Protein AF-A7SZL7-F1 (afdb_monomer_lite)

pLDDT: mean 91.7, std 5.08, range [58.91, 96.12]

Radius of gyration: 11.16 Å; chains: 1; bounding box: 24×16×24 Å

Secondary structure (DSSP, 8-state):
-EEEEEEEEEEE-SEEEEEEEEEEEEEEEEEEEEEEEEEEEEEEEEEEEEEEEEEEEEEEEEEES-EEEEEEES-EEEE-

Sequence (80 aa):
HGHATSTAIHGHTTSTAIHGHATSLAIHHYARSTAIYGHATSTAIHSHATRIAIHGHTTSTAIHGHTTSAAIHGHAASTS

Structure (mmCIF, N/CA/C/O backbone):
data_AF-A7SZL7-F1
#
_entry.id   AF-A7SZL7-F1
#
loop_
_atom_site.group_PDB
_atom_site.id
_atom_site.type_symbol
_atom_site.label_atom_id
_atom_site.label_alt_id
_atom_site.label_comp_id
_atom_site.label_asym_id
_atom_site.label_entity_id
_atom_site.label_seq_id
_atom_site.pdbx_PDB_ins_code
_atom_site.Cartn_x
_atom_site.Cartn_y
_atom_site.Cartn_z
_atom_site.occupancy
_atom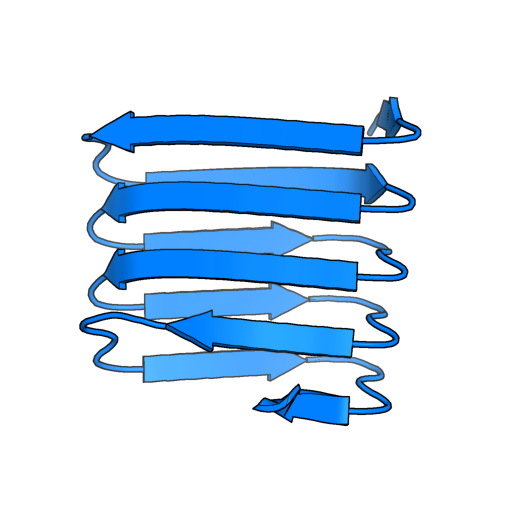_site.B_iso_or_equiv
_atom_site.auth_seq_id
_atom_site.auth_comp_id
_atom_site.auth_asym_id
_atom_site.auth_atom_id
_atom_site.pdbx_PDB_model_num
ATOM 1 N N . HIS A 1 1 ? 12.193 -7.889 5.913 1.00 58.91 1 HIS A N 1
ATOM 2 C CA . HIS A 1 1 ? 11.367 -7.320 6.990 1.00 58.91 1 HIS A CA 1
ATOM 3 C C . HIS A 1 1 ? 12.081 -6.100 7.534 1.00 58.91 1 HIS A C 1
ATOM 5 O O . HIS A 1 1 ? 13.063 -6.250 8.247 1.00 58.91 1 HIS A O 1
ATOM 11 N N . GLY A 1 2 ? 11.663 -4.917 7.088 1.00 76.75 2 GLY A N 1
ATOM 12 C CA . GLY A 1 2 ? 12.202 -3.637 7.546 1.00 76.75 2 GLY A CA 1
ATOM 13 C C . GLY A 1 2 ? 11.149 -2.863 8.331 1.00 76.75 2 GLY A C 1
ATOM 14 O O . GLY A 1 2 ? 9.951 -3.094 8.151 1.00 76.75 2 GLY A O 1
ATOM 15 N N . HIS A 1 3 ? 11.610 -1.964 9.194 1.00 89.69 3 HIS A N 1
ATOM 16 C CA . HIS A 1 3 ? 10.768 -0.988 9.871 1.00 89.69 3 HIS A CA 1
ATOM 17 C C . HIS A 1 3 ? 11.099 0.386 9.295 1.00 89.69 3 HIS A C 1
ATOM 19 O O . HIS A 1 3 ? 12.263 0.785 9.284 1.00 89.69 3 HIS A O 1
ATOM 25 N N . ALA A 1 4 ? 10.096 1.094 8.792 1.00 92.00 4 ALA A N 1
ATOM 26 C CA . ALA A 1 4 ? 10.266 2.422 8.222 1.00 92.00 4 ALA A CA 1
ATOM 27 C C . ALA A 1 4 ? 9.208 3.373 8.777 1.00 92.00 4 ALA A C 1
ATOM 29 O O . ALA A 1 4 ? 8.094 2.970 9.093 1.00 92.00 4 ALA A O 1
ATOM 30 N N . THR A 1 5 ? 9.519 4.660 8.865 1.00 95.50 5 THR A N 1
ATOM 31 C CA . THR A 1 5 ? 8.475 5.657 9.136 1.00 95.50 5 THR A CA 1
ATOM 32 C C . THR A 1 5 ? 7.608 5.855 7.893 1.00 95.50 5 THR A C 1
ATOM 34 O O . THR A 1 5 ? 6.384 5.888 7.976 1.00 95.50 5 THR A O 1
ATOM 37 N N . SER A 1 6 ? 8.236 5.939 6.720 1.00 93.94 6 SER A N 1
ATOM 38 C CA . SER A 1 6 ? 7.553 6.138 5.444 1.00 93.94 6 SER A CA 1
ATOM 39 C C . SER A 1 6 ? 8.225 5.324 4.348 1.00 93.94 6 SER A C 1
ATOM 41 O O . SER A 1 6 ? 9.449 5.191 4.331 1.00 93.94 6 SER A O 1
ATOM 43 N N . THR A 1 7 ? 7.437 4.772 3.433 1.00 93.69 7 THR A N 1
ATOM 44 C CA . THR A 1 7 ? 7.930 4.117 2.219 1.00 93.69 7 THR A CA 1
ATOM 45 C C . THR A 1 7 ? 7.147 4.637 1.026 1.00 93.69 7 THR A C 1
ATOM 47 O O . THR A 1 7 ? 5.916 4.650 1.046 1.00 93.69 7 THR A O 1
ATOM 50 N N . ALA A 1 8 ? 7.869 5.045 -0.014 1.00 93.19 8 ALA A N 1
ATOM 51 C CA . ALA A 1 8 ? 7.294 5.523 -1.260 1.00 93.19 8 ALA A CA 1
ATOM 52 C C . ALA A 1 8 ? 7.820 4.690 -2.434 1.00 93.19 8 ALA A C 1
ATOM 54 O O . ALA A 1 8 ? 9.031 4.524 -2.575 1.00 93.19 8 ALA A O 1
ATOM 55 N N . ILE A 1 9 ? 6.923 4.177 -3.278 1.00 90.75 9 ILE A N 1
ATOM 56 C CA . ILE A 1 9 ? 7.286 3.397 -4.470 1.00 90.75 9 ILE A CA 1
ATOM 57 C C . ILE A 1 9 ? 6.686 4.042 -5.712 1.00 90.75 9 ILE A C 1
ATOM 59 O O . ILE A 1 9 ? 5.481 4.278 -5.764 1.00 90.75 9 ILE A O 1
ATOM 63 N N . HIS A 1 10 ? 7.530 4.260 -6.722 1.00 93.75 10 HIS A N 1
ATOM 64 C CA . HIS A 1 10 ? 7.151 4.841 -8.006 1.00 93.75 10 HIS A CA 1
ATOM 65 C C . HIS A 1 10 ? 7.724 4.015 -9.158 1.00 93.75 10 HIS A C 1
ATOM 67 O O . HIS A 1 10 ? 8.875 3.586 -9.086 1.00 93.75 10 HIS A O 1
ATOM 73 N N . GLY A 1 11 ? 6.951 3.816 -10.228 1.00 90.50 11 GLY A N 1
ATOM 74 C CA . GLY A 1 11 ? 7.476 3.235 -11.466 1.00 90.50 11 GLY A CA 1
ATOM 75 C C . GLY A 1 11 ? 6.472 2.423 -12.279 1.00 90.50 11 GLY A C 1
ATOM 76 O O . GLY A 1 11 ? 5.266 2.451 -12.038 1.00 90.50 11 GLY A O 1
ATOM 77 N N . HIS A 1 12 ? 6.998 1.690 -13.258 1.00 93.06 12 HIS A N 1
ATOM 78 C CA . HIS A 1 12 ? 6.250 0.744 -14.079 1.00 93.06 12 HIS A CA 1
ATOM 79 C C . HIS A 1 12 ? 6.881 -0.638 -13.922 1.00 93.06 12 HIS A C 1
ATOM 81 O O . HIS A 1 12 ? 8.037 -0.845 -14.291 1.00 93.06 12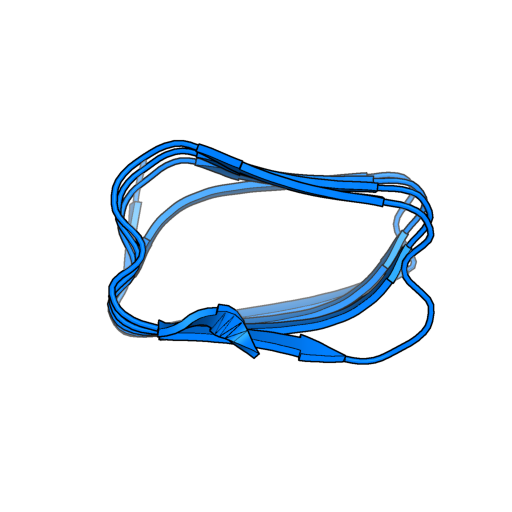 HIS A O 1
ATOM 87 N N . THR A 1 13 ? 6.142 -1.585 -13.359 1.00 89.81 13 THR A N 1
ATOM 88 C CA . THR A 1 13 ? 6.643 -2.934 -13.070 1.00 89.81 13 THR A CA 1
ATOM 89 C C . THR A 1 13 ? 5.587 -3.961 -13.435 1.00 89.81 13 THR A C 1
ATOM 91 O O . THR A 1 13 ? 4.410 -3.649 -13.532 1.00 89.81 13 THR A O 1
ATOM 94 N N . THR A 1 14 ? 5.959 -5.222 -13.633 1.00 93.12 14 THR A N 1
ATOM 95 C CA . THR A 1 14 ? 4.932 -6.267 -13.778 1.00 93.12 14 THR A CA 1
ATOM 96 C C . THR A 1 14 ? 4.260 -6.557 -12.436 1.00 93.12 14 THR A C 1
ATOM 98 O O . THR A 1 14 ? 3.051 -6.786 -12.382 1.00 93.12 14 THR A O 1
ATOM 101 N N . SER A 1 15 ? 5.035 -6.536 -11.349 1.00 92.88 15 SER A N 1
ATOM 102 C CA . SER A 1 15 ? 4.566 -6.845 -10.004 1.00 92.88 15 SER A CA 1
ATOM 103 C C . SER A 1 15 ? 5.330 -6.041 -8.959 1.00 92.88 15 SER A C 1
ATOM 105 O O . SER A 1 15 ? 6.539 -5.849 -9.084 1.00 92.88 15 SER A O 1
ATOM 107 N N . THR A 1 16 ? 4.633 -5.647 -7.897 1.00 93.06 16 THR A N 1
ATOM 108 C CA . THR A 1 16 ? 5.214 -4.990 -6.719 1.00 93.06 16 THR A CA 1
ATOM 109 C C . THR A 1 16 ? 4.871 -5.801 -5.474 1.00 93.06 16 THR A C 1
ATOM 111 O O . THR A 1 16 ? 3.706 -6.134 -5.268 1.00 93.06 16 THR A O 1
ATOM 114 N N . ALA A 1 17 ? 5.870 -6.117 -4.648 1.00 93.12 17 ALA A N 1
ATOM 115 C CA . ALA A 1 17 ? 5.681 -6.817 -3.380 1.00 93.12 17 ALA A CA 1
ATOM 116 C C . ALA A 1 17 ? 6.400 -6.076 -2.246 1.00 93.12 17 ALA A C 1
ATOM 118 O O . ALA A 1 17 ? 7.601 -5.823 -2.333 1.00 93.12 17 ALA A O 1
ATOM 119 N N . ILE A 1 18 ? 5.675 -5.740 -1.182 1.00 91.44 18 ILE A N 1
ATOM 120 C CA . ILE A 1 18 ? 6.192 -4.983 -0.034 1.00 91.44 18 ILE A CA 1
ATOM 121 C C . ILE A 1 18 ? 6.011 -5.825 1.224 1.00 91.44 18 ILE A C 1
ATOM 123 O O . ILE A 1 18 ? 4.925 -6.346 1.453 1.00 91.44 18 ILE A O 1
ATOM 127 N N . HIS A 1 19 ? 7.069 -5.951 2.029 1.00 93.81 19 HIS A N 1
ATOM 128 C CA . HIS A 1 19 ? 7.063 -6.738 3.266 1.00 93.81 19 HIS A CA 1
ATOM 129 C C . HIS A 1 19 ? 7.676 -5.948 4.428 1.00 93.81 19 HIS A C 1
ATOM 131 O O . HIS A 1 19 ? 8.885 -5.680 4.424 1.00 93.81 19 HIS A O 1
ATOM 137 N N . GLY A 1 20 ? 6.888 -5.630 5.456 1.00 92.06 20 GLY A N 1
ATOM 138 C CA . GLY A 1 20 ? 7.406 -4.986 6.665 1.00 92.06 20 GLY A CA 1
ATOM 139 C C . GLY A 1 20 ? 6.396 -4.141 7.433 1.00 92.06 20 GLY A C 1
ATOM 140 O O . GLY A 1 20 ? 5.185 -4.290 7.286 1.00 92.06 20 GLY A O 1
ATOM 141 N N . HIS A 1 21 ? 6.932 -3.254 8.267 1.00 93.12 21 HIS A N 1
ATOM 142 C CA . HIS A 1 21 ? 6.160 -2.326 9.083 1.00 93.12 21 HIS A CA 1
ATOM 143 C C . HIS A 1 21 ? 6.454 -0.891 8.653 1.00 93.12 21 HIS A C 1
ATOM 145 O O . HIS A 1 21 ? 7.621 -0.494 8.572 1.00 93.12 21 HIS A O 1
ATOM 151 N N . ALA A 1 22 ? 5.404 -0.116 8.394 1.00 93.62 22 ALA A N 1
ATOM 152 C CA . ALA A 1 22 ? 5.520 1.295 8.055 1.00 93.62 22 ALA A CA 1
ATOM 153 C C . ALA A 1 22 ? 4.486 2.135 8.807 1.00 93.62 22 ALA A C 1
ATOM 155 O O . ALA A 1 22 ? 3.370 1.685 9.017 1.00 93.62 22 ALA A O 1
ATOM 156 N N . THR A 1 23 ? 4.783 3.381 9.169 1.00 96.12 23 THR A N 1
ATOM 157 C CA . THR A 1 23 ? 3.686 4.283 9.569 1.00 96.12 23 THR A CA 1
ATOM 158 C C . THR A 1 23 ? 2.859 4.653 8.337 1.00 96.12 23 THR A C 1
ATOM 160 O O . THR A 1 23 ? 1.631 4.597 8.371 1.00 96.12 23 THR A O 1
ATOM 163 N N . SER A 1 24 ? 3.527 4.982 7.228 1.00 95.81 24 SER A N 1
ATOM 164 C CA . SER A 1 24 ? 2.880 5.375 5.976 1.00 95.81 24 SER A CA 1
ATOM 165 C C . SER A 1 24 ? 3.472 4.655 4.766 1.00 95.81 24 SER A C 1
ATOM 167 O O . SER A 1 24 ? 4.694 4.560 4.619 1.00 95.81 24 SER A O 1
ATOM 169 N N . LEU A 1 25 ? 2.595 4.176 3.887 1.00 95.25 25 LEU A N 1
ATOM 170 C CA . LEU A 1 25 ? 2.935 3.549 2.619 1.00 95.25 25 LEU A CA 1
ATOM 171 C C . LEU A 1 25 ? 2.263 4.323 1.481 1.00 95.25 25 LEU A C 1
ATOM 173 O O . LEU A 1 25 ? 1.037 4.396 1.424 1.00 95.25 25 LEU A O 1
ATOM 177 N N . ALA A 1 26 ? 3.056 4.883 0.571 1.00 95.31 26 ALA A N 1
ATOM 178 C CA . ALA A 1 26 ? 2.563 5.566 -0.621 1.00 95.31 26 ALA A CA 1
ATOM 179 C C . ALA A 1 26 ? 3.065 4.845 -1.873 1.00 95.31 26 ALA A C 1
ATOM 181 O O . ALA A 1 26 ? 4.266 4.665 -2.075 1.00 95.31 26 ALA A O 1
ATOM 182 N N . ILE A 1 27 ? 2.146 4.413 -2.726 1.00 94.12 27 ILE A N 1
ATOM 183 C CA . ILE A 1 27 ? 2.476 3.635 -3.913 1.00 94.12 27 ILE A CA 1
ATOM 184 C C . ILE A 1 27 ? 1.856 4.307 -5.128 1.00 94.12 27 ILE A C 1
ATOM 186 O O . ILE A 1 27 ? 0.640 4.442 -5.196 1.00 94.12 27 ILE A O 1
ATOM 190 N N . HIS A 1 28 ? 2.686 4.670 -6.104 1.00 94.38 28 HIS A N 1
ATOM 191 C CA . HIS A 1 28 ? 2.245 5.273 -7.354 1.00 94.38 28 HIS A CA 1
ATOM 192 C C . HIS A 1 28 ? 2.834 4.532 -8.562 1.00 94.38 28 HIS A C 1
ATOM 194 O O . HIS A 1 28 ? 3.962 4.806 -8.979 1.00 94.38 28 HIS A O 1
ATOM 200 N N . HIS A 1 29 ? 2.105 3.568 -9.133 1.00 88.12 29 HIS A N 1
ATOM 201 C CA . HIS A 1 29 ? 2.664 2.733 -10.204 1.00 88.12 29 HIS A CA 1
ATOM 202 C C . HIS A 1 29 ? 1.653 2.205 -11.226 1.00 88.12 29 HIS A C 1
ATOM 204 O O . HIS A 1 29 ? 0.450 2.147 -10.993 1.00 88.12 29 HIS A O 1
ATOM 210 N N . TYR A 1 30 ? 2.190 1.721 -12.344 1.00 92.50 30 TYR A N 1
ATOM 211 C CA . TYR A 1 30 ? 1.494 0.847 -13.288 1.00 92.50 30 TYR A CA 1
ATOM 212 C C . TYR A 1 30 ? 2.032 -0.573 -13.121 1.00 92.50 30 TYR A C 1
ATOM 214 O O . TYR A 1 30 ? 3.238 -0.785 -13.264 1.00 92.50 30 TYR A O 1
ATOM 222 N N . ALA A 1 31 ? 1.165 -1.529 -12.775 1.00 91.00 31 ALA A N 1
ATOM 223 C CA . ALA A 1 31 ? 1.571 -2.922 -12.621 1.00 91.00 31 ALA A CA 1
ATOM 224 C C . ALA A 1 31 ? 0.430 -3.897 -12.823 1.00 91.00 31 ALA A C 1
ATOM 226 O O . ALA A 1 31 ? -0.726 -3.570 -12.632 1.00 91.00 31 ALA A O 1
ATOM 227 N N . ARG A 1 32 ? 0.729 -5.153 -13.150 1.00 94.19 32 ARG A N 1
ATOM 228 C CA . ARG A 1 32 ? -0.321 -6.174 -13.216 1.00 94.19 32 ARG A CA 1
ATOM 229 C C . ARG A 1 32 ? -0.800 -6.565 -11.819 1.00 94.19 32 ARG A C 1
ATOM 231 O O . ARG A 1 32 ? -1.973 -6.909 -11.649 1.00 94.19 32 ARG A O 1
ATOM 238 N N . SER A 1 33 ? 0.086 -6.564 -10.823 1.00 95.00 33 SER A N 1
ATOM 239 C CA . SER A 1 33 ? -0.260 -6.969 -9.458 1.00 95.00 33 SER A CA 1
ATOM 240 C C . SER A 1 33 ? 0.547 -6.241 -8.380 1.00 95.00 33 SER A C 1
ATOM 242 O O . SER A 1 33 ? 1.751 -6.030 -8.517 1.00 95.00 33 SER A O 1
ATOM 244 N N . THR A 1 34 ? -0.120 -5.916 -7.277 1.00 94.94 34 THR A N 1
ATOM 245 C CA . THR A 1 34 ? 0.481 -5.357 -6.061 1.00 94.94 34 THR A CA 1
ATOM 246 C C . THR A 1 34 ? 0.153 -6.256 -4.879 1.00 94.94 34 THR A C 1
ATOM 248 O O . THR A 1 34 ? -1.009 -6.603 -4.679 1.00 94.94 34 THR A O 1
ATOM 251 N N . ALA A 1 35 ? 1.159 -6.607 -4.082 1.00 95.12 35 ALA A N 1
ATOM 252 C CA . ALA A 1 35 ? 0.981 -7.326 -2.829 1.00 95.12 35 ALA A CA 1
ATOM 253 C C . ALA A 1 35 ? 1.695 -6.597 -1.684 1.00 95.12 35 ALA A C 1
ATOM 255 O O . ALA A 1 35 ? 2.878 -6.269 -1.785 1.00 95.12 35 ALA A O 1
ATOM 256 N N . ILE A 1 36 ? 0.983 -6.346 -0.593 1.00 94.12 36 ILE A N 1
ATOM 257 C CA . ILE A 1 36 ? 1.531 -5.736 0.619 1.00 94.12 36 ILE A CA 1
ATOM 258 C C . ILE A 1 36 ? 1.331 -6.720 1.763 1.00 94.12 36 ILE A C 1
ATOM 260 O O . ILE A 1 36 ? 0.210 -7.156 2.002 1.00 94.12 36 ILE A O 1
ATOM 264 N N . TYR A 1 37 ? 2.408 -7.046 2.472 1.00 94.62 37 TYR A N 1
ATOM 265 C CA . TYR A 1 37 ? 2.405 -7.923 3.635 1.00 94.62 37 TYR A CA 1
ATOM 266 C C . TYR A 1 37 ? 2.991 -7.193 4.845 1.00 94.62 37 TYR A C 1
ATOM 268 O O . TYR A 1 37 ? 4.152 -6.772 4.826 1.00 94.62 37 TYR A O 1
ATOM 276 N N . GLY A 1 38 ? 2.208 -7.072 5.914 1.00 91.69 38 GLY A N 1
ATOM 277 C CA . GLY A 1 38 ? 2.666 -6.527 7.190 1.00 91.69 38 GLY A CA 1
ATOM 278 C C . GLY A 1 38 ? 1.720 -5.492 7.787 1.00 91.69 38 GLY A C 1
ATOM 279 O O . GLY A 1 38 ? 0.502 -5.635 7.716 1.00 91.69 38 GLY A O 1
ATOM 280 N N . HIS A 1 39 ? 2.275 -4.477 8.443 1.00 92.50 39 HIS A N 1
ATOM 281 C CA . HIS A 1 39 ? 1.496 -3.532 9.242 1.00 92.50 39 HIS A CA 1
ATOM 282 C C . HIS A 1 39 ? 1.749 -2.109 8.764 1.00 92.50 39 HIS A C 1
ATOM 284 O O . HIS A 1 39 ? 2.903 -1.682 8.678 1.00 92.50 39 HIS A O 1
ATOM 290 N N . ALA A 1 40 ? 0.675 -1.369 8.501 1.00 93.12 40 ALA A N 1
ATOM 291 C CA . ALA A 1 40 ? 0.762 0.049 8.206 1.00 93.12 40 ALA A CA 1
ATOM 292 C C . ALA A 1 40 ? -0.296 0.858 8.950 1.00 93.12 40 ALA A C 1
ATOM 294 O O . ALA A 1 40 ? -1.422 0.407 9.112 1.00 93.12 40 ALA A O 1
ATOM 295 N N . THR A 1 41 ? 0.019 2.073 9.391 1.00 95.25 41 THR A N 1
ATOM 296 C CA . THR A 1 41 ? -1.049 2.960 9.880 1.00 95.25 41 THR A CA 1
ATOM 297 C C . THR A 1 41 ? -1.864 3.468 8.693 1.00 95.25 41 THR A C 1
ATOM 299 O O . THR A 1 41 ? -3.089 3.405 8.710 1.00 95.25 41 THR A O 1
ATOM 302 N N . SER A 1 42 ? -1.193 3.912 7.629 1.00 95.00 42 SER A N 1
ATOM 303 C CA . SER A 1 42 ? -1.841 4.412 6.416 1.00 95.00 42 SER A CA 1
ATOM 304 C C . SER A 1 42 ? -1.234 3.800 5.159 1.00 95.00 42 SER A C 1
ATOM 306 O O . SER A 1 42 ? -0.011 3.731 5.030 1.00 95.00 42 SER A O 1
ATOM 308 N N . THR A 1 43 ? -2.088 3.381 4.228 1.00 95.06 43 THR A N 1
ATOM 309 C CA . THR A 1 43 ? -1.705 2.910 2.894 1.00 95.06 43 THR A CA 1
ATOM 310 C C . THR A 1 43 ? -2.474 3.689 1.833 1.00 95.06 43 THR A C 1
ATOM 312 O O . THR A 1 43 ? -3.699 3.639 1.790 1.00 95.06 43 THR A O 1
ATOM 315 N N . ALA A 1 44 ? -1.755 4.385 0.957 1.00 95.44 44 ALA A N 1
ATOM 316 C CA . ALA A 1 44 ? -2.307 5.070 -0.203 1.00 95.44 44 ALA A CA 1
ATOM 317 C C . ALA A 1 44 ? -1.738 4.446 -1.480 1.00 95.44 44 ALA A C 1
ATOM 319 O O . ALA A 1 44 ? -0.521 4.439 -1.690 1.00 95.44 44 ALA A O 1
ATOM 320 N N . ILE A 1 45 ? -2.612 3.922 -2.336 1.00 94.50 45 ILE A N 1
ATOM 321 C CA . ILE A 1 45 ? -2.234 3.300 -3.606 1.00 94.50 45 ILE A CA 1
ATOM 322 C C . ILE A 1 45 ? -2.903 4.072 -4.731 1.00 94.50 45 ILE A C 1
ATOM 324 O O . ILE A 1 45 ? -4.119 4.046 -4.861 1.00 94.50 45 ILE A O 1
ATOM 328 N N . HIS A 1 46 ? -2.108 4.729 -5.566 1.00 94.38 46 HIS A N 1
ATOM 329 C CA . HIS A 1 46 ? -2.548 5.305 -6.826 1.00 94.38 46 HIS A CA 1
ATOM 330 C C . HIS A 1 46 ? -1.982 4.454 -7.961 1.00 94.38 46 HIS A C 1
ATOM 332 O O . HIS A 1 46 ? -0.783 4.490 -8.241 1.00 94.38 46 HIS A O 1
ATOM 338 N N . SER A 1 47 ? -2.809 3.626 -8.591 1.00 88.44 47 SER A N 1
ATOM 339 C CA . SER A 1 47 ? -2.292 2.676 -9.573 1.00 88.44 47 SER A CA 1
ATOM 340 C C . SER A 1 47 ? -3.249 2.355 -10.705 1.00 88.44 47 SER A C 1
ATOM 342 O O . SER A 1 47 ? -4.466 2.474 -10.579 1.00 88.44 47 SER A O 1
ATOM 344 N N . HIS A 1 48 ? -2.674 1.892 -11.810 1.00 91.62 48 HIS A N 1
ATOM 345 C CA . HIS A 1 48 ? -3.403 1.133 -12.814 1.00 91.62 48 HIS A CA 1
ATOM 346 C C . HIS A 1 48 ? -2.970 -0.327 -12.692 1.00 91.62 48 HIS A C 1
ATOM 348 O O . HIS A 1 48 ? -1.921 -0.718 -13.219 1.00 91.62 48 HIS A O 1
ATOM 354 N N . ALA A 1 49 ? -3.757 -1.115 -11.961 1.00 90.75 49 ALA A N 1
ATOM 355 C CA . ALA A 1 49 ? -3.444 -2.499 -11.666 1.00 90.75 49 ALA A CA 1
ATOM 356 C C . ALA A 1 49 ? -4.592 -3.468 -11.899 1.00 90.75 49 ALA A C 1
ATOM 358 O O . ALA A 1 49 ? -5.761 -3.171 -11.701 1.00 90.75 49 ALA A O 1
ATOM 359 N N . THR A 1 50 ? -4.274 -4.695 -12.305 1.00 94.69 50 THR A N 1
ATOM 360 C CA . THR A 1 50 ? -5.318 -5.724 -12.382 1.00 94.69 50 THR A CA 1
ATOM 361 C C . THR A 1 50 ? -5.701 -6.194 -10.980 1.00 94.69 50 THR A C 1
ATOM 363 O O . THR A 1 50 ? -6.877 -6.413 -10.706 1.00 94.69 50 THR A O 1
ATOM 366 N N . ARG A 1 51 ? -4.722 -6.360 -10.080 1.00 95.62 51 ARG A N 1
ATOM 367 C CA . ARG A 1 51 ? -4.953 -6.889 -8.730 1.00 95.62 51 ARG A CA 1
ATOM 368 C C . ARG A 1 51 ? -4.151 -6.163 -7.662 1.00 95.62 51 ARG A C 1
ATOM 370 O O . ARG A 1 51 ? -2.945 -5.992 -7.820 1.00 95.62 51 ARG A O 1
ATOM 377 N N . ILE A 1 52 ? -4.806 -5.856 -6.549 1.00 95.62 52 ILE A N 1
ATOM 378 C CA . ILE A 1 52 ? -4.179 -5.396 -5.310 1.00 95.62 52 ILE A CA 1
ATOM 379 C C . ILE A 1 52 ? -4.559 -6.365 -4.189 1.00 95.62 52 ILE A C 1
ATOM 381 O O . ILE A 1 52 ? -5.736 -6.655 -3.988 1.00 95.62 52 ILE A O 1
ATOM 385 N N . ALA A 1 53 ? -3.564 -6.858 -3.458 1.00 95.38 53 ALA A N 1
ATOM 386 C CA . ALA A 1 53 ? -3.746 -7.667 -2.262 1.00 95.38 53 ALA A CA 1
ATOM 387 C C . ALA A 1 53 ? -3.002 -7.030 -1.084 1.00 95.38 53 ALA A C 1
ATOM 389 O O . ALA A 1 53 ? -1.805 -6.752 -1.174 1.00 95.38 53 ALA A O 1
ATOM 390 N N . ILE A 1 54 ? -3.699 -6.817 0.026 1.00 94.31 54 ILE A N 1
ATOM 391 C CA . ILE A 1 54 ? -3.117 -6.315 1.272 1.00 94.31 54 ILE A CA 1
ATOM 392 C C . ILE A 1 54 ? -3.365 -7.359 2.352 1.00 94.31 54 ILE A C 1
ATOM 394 O O . ILE A 1 54 ? -4.509 -7.693 2.638 1.00 94.31 54 ILE A O 1
ATOM 398 N N . HIS A 1 55 ? -2.296 -7.874 2.945 1.00 94.69 55 HIS A N 1
ATOM 399 C CA . HIS A 1 55 ? -2.326 -8.862 4.012 1.00 94.69 55 HIS A CA 1
ATOM 400 C C . HIS A 1 55 ? -1.676 -8.300 5.276 1.00 94.69 55 HIS A C 1
ATOM 402 O O . HIS A 1 55 ? -0.479 -8.011 5.302 1.00 94.69 55 HIS A O 1
ATOM 408 N N . GLY A 1 56 ? -2.464 -8.200 6.342 1.00 90.19 56 GLY A N 1
ATOM 409 C CA . GLY A 1 56 ? -2.029 -7.739 7.654 1.00 90.19 56 GLY A CA 1
ATOM 410 C C . GLY A 1 56 ? -2.930 -6.638 8.197 1.00 90.19 56 GLY A C 1
ATOM 411 O O . GLY A 1 56 ? -4.143 -6.673 8.008 1.00 90.19 56 GLY A O 1
ATOM 412 N N . HIS A 1 57 ? -2.363 -5.686 8.9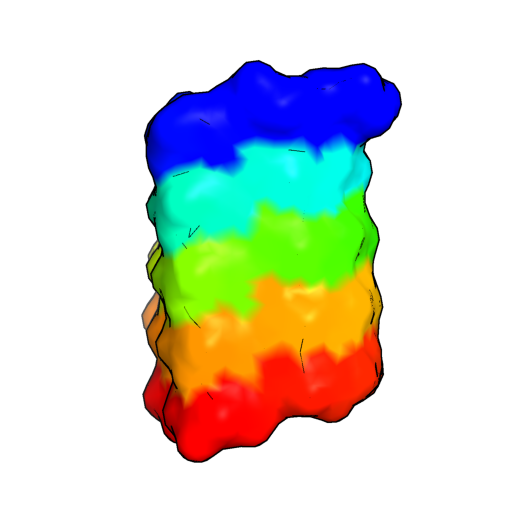25 1.00 91.81 57 HIS A N 1
ATOM 413 C CA . HIS A 1 57 ? -3.152 -4.709 9.670 1.00 91.81 57 HIS A CA 1
ATOM 414 C C . HIS A 1 57 ? -2.926 -3.312 9.097 1.00 91.81 57 HIS A C 1
ATOM 416 O O . HIS A 1 57 ? -1.791 -2.840 9.000 1.00 91.81 57 HIS A O 1
ATOM 422 N N . THR A 1 58 ? -4.017 -2.651 8.733 1.00 89.44 58 THR A N 1
ATOM 423 C CA . THR A 1 58 ? -4.015 -1.287 8.209 1.00 89.44 58 THR A CA 1
ATOM 424 C C . THR A 1 58 ? -5.048 -0.441 8.931 1.00 89.44 58 THR A C 1
ATOM 426 O O . THR A 1 58 ? -6.198 -0.838 9.047 1.00 89.44 58 THR A O 1
ATOM 429 N N . THR A 1 59 ? -4.685 0.732 9.449 1.00 94.44 59 THR A N 1
ATOM 430 C CA . THR A 1 59 ? -5.715 1.602 10.047 1.00 94.44 59 THR A CA 1
ATOM 431 C C . THR A 1 59 ? -6.533 2.277 8.951 1.00 94.44 59 THR A C 1
ATOM 433 O O . THR A 1 59 ? -7.758 2.286 9.009 1.00 94.44 59 THR A O 1
ATOM 436 N N . SER A 1 60 ? -5.866 2.797 7.922 1.00 94.12 60 SER A N 1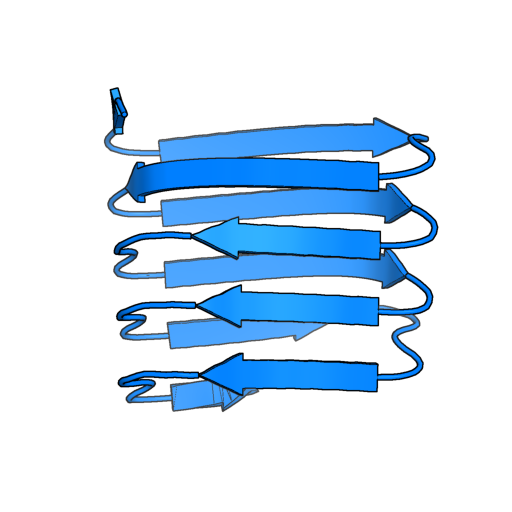
ATOM 437 C CA . SER A 1 60 ? -6.511 3.432 6.776 1.00 94.12 60 SER A CA 1
ATOM 438 C C . SER A 1 60 ? -5.920 2.923 5.469 1.00 94.12 60 SER A C 1
ATOM 440 O O . SER A 1 60 ? -4.696 2.854 5.322 1.00 94.12 60 SER A O 1
ATOM 442 N N . THR A 1 61 ? -6.790 2.588 4.521 1.00 94.06 61 THR A N 1
ATOM 443 C CA . THR A 1 61 ? -6.414 2.239 3.152 1.00 94.06 61 THR A CA 1
ATOM 444 C C . THR A 1 61 ? -7.208 3.094 2.176 1.00 94.06 61 THR A C 1
ATOM 446 O O . THR A 1 61 ? -8.431 3.121 2.256 1.00 94.06 61 THR A O 1
ATOM 449 N N . ALA A 1 62 ? -6.518 3.743 1.244 1.00 94.31 62 ALA A N 1
ATOM 450 C CA . ALA A 1 62 ? -7.126 4.433 0.113 1.00 94.31 62 ALA A CA 1
ATOM 451 C C . ALA A 1 62 ? -6.546 3.873 -1.187 1.00 94.31 62 ALA A C 1
ATOM 453 O O . ALA A 1 62 ? -5.326 3.911 -1.394 1.00 94.31 62 ALA A O 1
ATOM 454 N N . ILE A 1 63 ? -7.405 3.361 -2.066 1.00 92.81 63 ILE A N 1
ATOM 455 C CA . ILE A 1 63 ? -7.003 2.847 -3.381 1.00 92.81 63 ILE A CA 1
ATOM 456 C C . ILE A 1 63 ? -7.646 3.716 -4.459 1.00 92.81 63 ILE A C 1
ATOM 458 O O . ILE A 1 63 ? -8.856 3.887 -4.502 1.00 92.81 63 ILE A O 1
ATOM 462 N N . HIS A 1 64 ? -6.832 4.302 -5.329 1.00 92.06 64 HIS A N 1
ATOM 463 C CA . HIS A 1 64 ? -7.257 5.161 -6.429 1.00 92.06 64 HIS A CA 1
ATOM 464 C C . HIS A 1 64 ? -6.634 4.706 -7.751 1.00 92.06 64 HIS A C 1
ATOM 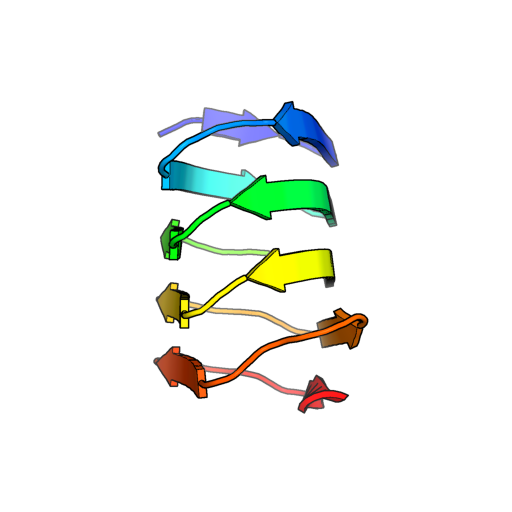466 O O . HIS A 1 64 ? -5.548 4.123 -7.791 1.00 92.06 64 HIS A O 1
ATOM 472 N N . GLY A 1 65 ? -7.323 5.022 -8.847 1.00 89.69 65 GLY A N 1
ATOM 473 C CA . GLY A 1 65 ? -6.941 4.633 -10.202 1.00 89.69 65 GLY A CA 1
ATOM 474 C C . GLY A 1 65 ? -7.682 3.389 -10.692 1.00 89.69 65 GLY A C 1
ATOM 475 O O . GLY A 1 65 ? -8.713 2.998 -10.145 1.00 89.69 65 GLY A O 1
ATOM 476 N N . HIS A 1 66 ? -7.187 2.783 -11.769 1.00 92.19 66 HIS A N 1
ATOM 477 C CA . HIS A 1 66 ? -7.875 1.676 -12.426 1.00 92.19 66 HIS A CA 1
ATOM 478 C C . HIS A 1 66 ? -7.464 0.348 -11.789 1.00 92.19 66 HIS A C 1
ATOM 480 O O . HIS A 1 66 ? -6.414 -0.202 -12.115 1.00 92.19 66 HIS A O 1
ATOM 486 N N . THR A 1 67 ? -8.299 -0.166 -10.884 1.00 89.81 67 THR A N 1
ATOM 487 C CA . THR A 1 67 ? -8.093 -1.472 -10.246 1.00 89.81 67 THR A CA 1
ATOM 488 C C . THR A 1 67 ? -9.223 -2.430 -10.596 1.00 89.81 67 THR A C 1
ATOM 490 O O . THR A 1 67 ? -10.382 -2.126 -10.341 1.00 89.81 67 THR A O 1
ATOM 493 N N . THR A 1 68 ? -8.912 -3.594 -11.177 1.00 93.56 68 THR A N 1
ATOM 494 C CA . THR A 1 68 ? -9.953 -4.598 -11.484 1.00 93.56 68 THR A CA 1
ATOM 495 C C . THR A 1 68 ? -10.411 -5.350 -10.235 1.00 93.56 68 THR A C 1
ATOM 497 O O . THR A 1 68 ? -11.588 -5.667 -10.102 1.00 93.56 68 THR A O 1
ATOM 500 N N . SER A 1 69 ? -9.492 -5.663 -9.320 1.00 93.12 69 SER A N 1
ATOM 501 C CA . SER A 1 69 ? -9.807 -6.372 -8.081 1.00 93.12 69 SER A CA 1
ATOM 502 C C . SER A 1 69 ? -8.882 -5.935 -6.949 1.00 93.12 69 SER A C 1
ATOM 504 O O . SER A 1 69 ? -7.663 -5.881 -7.119 1.00 93.12 69 SER A O 1
ATOM 506 N N . ALA A 1 70 ? -9.472 -5.649 -5.791 1.00 92.69 70 ALA A N 1
ATOM 507 C CA . ALA A 1 70 ? -8.762 -5.367 -4.555 1.00 92.69 70 ALA A CA 1
ATOM 508 C C . ALA A 1 70 ? -9.244 -6.325 -3.461 1.00 92.69 70 ALA A C 1
ATOM 510 O O . ALA A 1 70 ? -10.446 -6.539 -3.301 1.00 92.69 70 ALA A O 1
ATOM 511 N N . ALA A 1 71 ? -8.304 -6.899 -2.718 1.00 92.75 71 ALA A N 1
ATOM 512 C CA . ALA A 1 71 ? -8.579 -7.738 -1.564 1.00 92.75 71 ALA A CA 1
ATOM 513 C C . ALA A 1 71 ? -7.740 -7.265 -0.378 1.00 92.75 71 ALA A C 1
ATOM 515 O O . ALA A 1 71 ? -6.530 -7.069 -0.496 1.00 92.75 71 ALA A O 1
ATOM 516 N N . ILE A 1 72 ? -8.389 -7.104 0.771 1.00 90.81 72 ILE A N 1
ATOM 517 C CA . ILE A 1 72 ? -7.736 -6.745 2.027 1.00 90.81 72 ILE A CA 1
ATOM 518 C C . ILE A 1 72 ? -8.051 -7.857 3.020 1.00 90.81 72 ILE A C 1
ATOM 520 O O . ILE A 1 72 ? -9.213 -8.191 3.247 1.00 90.81 72 ILE A O 1
ATOM 524 N N . HIS A 1 73 ? -7.008 -8.474 3.560 1.00 89.81 73 HIS A N 1
ATOM 525 C CA . HIS A 1 73 ? -7.098 -9.591 4.484 1.00 89.81 73 HIS A CA 1
ATOM 526 C C . HIS A 1 73 ? -6.365 -9.254 5.779 1.00 89.81 73 HIS A C 1
ATOM 528 O O . HIS A 1 73 ? -5.149 -9.063 5.792 1.00 89.81 73 HIS A O 1
ATOM 534 N N . GLY A 1 74 ? -7.120 -9.216 6.871 1.00 84.75 74 GLY A N 1
ATOM 535 C CA . GLY A 1 74 ? -6.670 -8.767 8.182 1.00 84.75 74 GLY A CA 1
ATOM 536 C C . GLY A 1 74 ? -7.534 -7.610 8.670 1.00 84.75 74 GLY A C 1
ATOM 537 O O . GLY A 1 74 ? -8.684 -7.479 8.253 1.00 84.75 74 GLY A O 1
ATOM 538 N N . HIS A 1 75 ? -7.019 -6.796 9.585 1.00 85.44 75 HIS A N 1
ATOM 539 C CA . HIS A 1 75 ? -7.804 -5.706 10.153 1.00 85.44 75 HIS A CA 1
ATOM 540 C C . HIS A 1 75 ? -7.602 -4.431 9.341 1.00 85.44 75 HIS A C 1
ATOM 542 O O . HIS A 1 75 ? -6.483 -3.923 9.252 1.00 85.44 75 HIS A O 1
ATOM 548 N N . ALA A 1 76 ? -8.697 -3.917 8.789 1.00 82.56 76 ALA A N 1
ATOM 549 C CA . ALA A 1 76 ? -8.768 -2.604 8.177 1.00 82.56 76 ALA A CA 1
ATOM 550 C C . ALA A 1 76 ? -9.829 -1.782 8.908 1.00 82.56 76 ALA A C 1
ATOM 552 O O . ALA A 1 76 ? -10.998 -2.164 8.899 1.00 82.56 76 ALA A O 1
ATOM 553 N N . ALA A 1 77 ? -9.435 -0.690 9.568 1.00 86.06 77 ALA A N 1
ATOM 554 C CA . ALA A 1 77 ? -10.404 0.142 10.288 1.00 86.06 77 ALA A CA 1
ATOM 555 C C . ALA A 1 77 ? -11.195 1.053 9.334 1.00 86.06 77 ALA A C 1
ATOM 5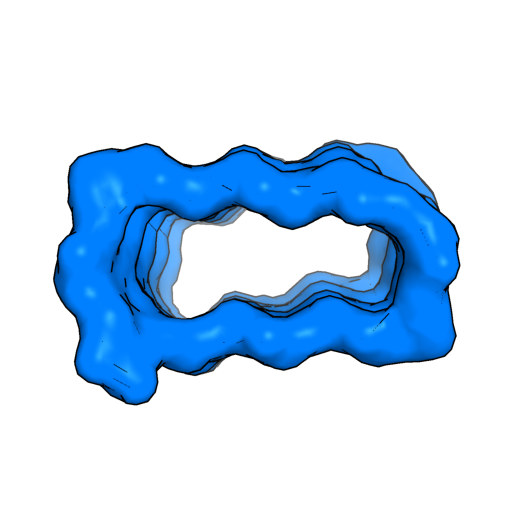57 O O . ALA A 1 77 ? -12.373 1.313 9.564 1.00 86.06 77 ALA A O 1
ATOM 558 N N . SER A 1 78 ? -10.562 1.511 8.251 1.00 85.12 78 SER A N 1
ATOM 559 C CA . SER A 1 78 ? -11.203 2.295 7.196 1.00 85.12 78 SER A CA 1
ATOM 560 C C . SER A 1 78 ? -10.620 1.959 5.826 1.00 85.12 78 SER A C 1
ATOM 562 O O . SER A 1 78 ? -9.401 1.821 5.673 1.00 85.12 78 SER A O 1
ATOM 564 N N . THR A 1 79 ? -11.494 1.833 4.831 1.00 85.12 79 THR A N 1
ATOM 565 C CA . THR A 1 79 ? -11.138 1.558 3.435 1.00 85.12 79 THR A CA 1
ATOM 566 C C . THR A 1 79 ? -11.946 2.468 2.517 1.00 85.12 79 THR A C 1
ATOM 568 O O . THR A 1 79 ? -13.175 2.493 2.635 1.00 85.12 79 THR A O 1
ATOM 571 N N . SER A 1 80 ? -11.273 3.177 1.612 1.00 83.06 80 SER A N 1
ATOM 572 C CA . SER A 1 80 ? -11.875 4.017 0.570 1.00 83.06 80 SER A CA 1
ATOM 573 C C . SER A 1 80 ? -11.340 3.722 -0.826 1.00 83.06 80 SER A C 1
ATOM 575 O O . SER A 1 80 ? -10.174 3.270 -0.966 1.00 83.06 80 SER A O 1
#

Foldseek 3Di:
DDEEQEDEEEEEDQEEEAEDEYQEYHYAYEYQEYEYADEYQEYEYAYQYAEYEYYEAYAEYEHHDHYNDYYYHYHYNYYD

Organism: Nematostella vectensis (NCBI:txid45351)